Protein AF-A0A9Q0R5J0-F1 (afdb_monomer)

Organism: Anaeramoeba ignava (NCBI:txid1746090)

Solvent-accessible surface area (backbone atoms only — not comparable to full-atom values): 7000 Å² total; per-residue (Å²): 110,74,87,41,93,36,42,66,27,33,38,31,44,53,93,98,45,66,34,40,34,69,48,69,56,95,63,34,35,30,46,49,75,74,89,67,90,72,83,84,80,69,90,64,52,48,102,82,73,40,74,87,54,69,91,81,47,76,95,66,84,51,70,46,49,64,90,75,57,51,88,60,66,49,79,40,71,60,55,96,39,77,65,49,44,53,50,51,53,53,57,60,68,69,51,61,83,88,59,89,79,83,84,89,81,82,132

Radius of gyration: 17.83 Å; Cα contacts (8 Å, |Δi|>4): 120; chains: 1; bounding box: 44×36×43 Å

Nearest PDB structures (foldseek):
  2z0d-assembly1_A  TM=8.326E-01  e=2.579E-06  Homo sapiens
  2d1i-assembly2_B  TM=8.452E-01  e=4.447E-06  Homo sapiens
  2p82-assembly1_A  TM=8.930E-01  e=1.492E-05  Homo sapiens
  2p82-assembly2_D  TM=8.576E-01  e=2.020E-05  Homo sapiens
  2p82-assembly1_B  TM=8.545E-01  e=4.437E-05  Homo sapiens

Foldseek 3Di:
DLPQPFWQAKWDDDDVFIWGWRDDDDQKTWIDGPPDDDDDQDQDQDVVRDGDCPVVDDPDTDIDGPVRGDPGMDTGGHQPDPVSVVVVVVVVVPPDPVPPDDDDDDD

Mean predicted aligned error: 6.69 Å

Structure (mmCIF, N/CA/C/O backbone):
data_AF-A0A9Q0R5J0-F1
#
_entry.id   AF-A0A9Q0R5J0-F1
#
loop_
_atom_site.group_PDB
_atom_site.id
_atom_site.type_symbol
_atom_site.label_atom_id
_atom_site.label_alt_id
_atom_site.label_comp_id
_atom_site.label_asym_id
_atom_site.label_entity_id
_atom_site.label_seq_id
_atom_site.pdbx_PDB_ins_code
_atom_site.Cartn_x
_atom_site.Cartn_y
_atom_site.Cartn_z
_atom_site.occupancy
_atom_site.B_iso_or_equiv
_atom_site.auth_seq_id
_atom_site.auth_comp_id
_atom_site.auth_asym_id
_atom_site.auth_atom_id
_atom_site.pdbx_PDB_model_num
ATOM 1 N N . MET A 1 1 ? -6.062 -1.462 9.549 1.00 79.81 1 MET A N 1
ATOM 2 C CA . MET A 1 1 ? -6.481 -1.655 8.142 1.00 79.81 1 MET A CA 1
ATOM 3 C C . MET A 1 1 ? -5.701 -2.754 7.437 1.00 79.81 1 MET A C 1
ATOM 5 O O . MET A 1 1 ? -6.352 -3.638 6.902 1.00 79.81 1 MET A O 1
ATOM 9 N N . PHE A 1 2 ? -4.363 -2.773 7.507 1.00 87.12 2 PHE A N 1
ATOM 10 C CA . PHE A 1 2 ? -3.548 -3.868 6.948 1.00 87.12 2 PHE A CA 1
ATOM 11 C C . PHE A 1 2 ? -3.946 -5.278 7.423 1.00 87.12 2 PHE A C 1
ATOM 13 O O . PHE A 1 2 ? -3.809 -6.234 6.679 1.00 87.12 2 PHE A O 1
ATOM 20 N N . HIS A 1 3 ? -4.517 -5.415 8.624 1.00 89.88 3 HIS A N 1
ATOM 21 C CA . HIS A 1 3 ? -5.012 -6.700 9.142 1.00 89.88 3 HIS A CA 1
ATOM 22 C C . HIS A 1 3 ? -6.242 -7.271 8.417 1.00 89.88 3 HIS A C 1
ATOM 24 O O . HIS A 1 3 ? -6.698 -8.367 8.743 1.00 89.88 3 HIS A O 1
ATOM 30 N N . PHE A 1 4 ? -6.855 -6.523 7.498 1.00 93.81 4 PHE A N 1
ATOM 31 C CA . PHE A 1 4 ? -8.007 -7.021 6.757 1.00 93.81 4 PHE A CA 1
ATOM 32 C C . PHE A 1 4 ? -7.494 -7.955 5.658 1.00 93.81 4 PHE A C 1
ATOM 34 O O . PHE A 1 4 ? -6.643 -7.523 4.886 1.00 93.81 4 PHE A O 1
ATOM 41 N N . PRO A 1 5 ? -8.040 -9.177 5.506 1.00 95.94 5 PRO A N 1
ATOM 42 C CA . PRO A 1 5 ? -7.629 -10.087 4.431 1.00 95.94 5 PRO A CA 1
ATOM 43 C C . PRO A 1 5 ? -7.789 -9.493 3.027 1.00 95.94 5 PRO A C 1
ATOM 45 O O . PRO A 1 5 ? -7.155 -9.937 2.081 1.00 95.94 5 PRO A O 1
ATOM 48 N N . GLN A 1 6 ? -8.676 -8.508 2.888 1.00 96.75 6 GLN A N 1
ATOM 49 C CA . GLN A 1 6 ? -8.937 -7.806 1.640 1.00 96.75 6 GLN A CA 1
ATOM 50 C C . GLN A 1 6 ? -7.985 -6.632 1.406 1.00 96.75 6 GLN A C 1
ATOM 52 O O . GLN A 1 6 ? -8.032 -6.053 0.328 1.00 96.75 6 GLN A O 1
ATOM 57 N N . SER A 1 7 ? -7.184 -6.220 2.394 1.00 95.81 7 SER A N 1
ATOM 58 C CA . SER A 1 7 ? -6.316 -5.052 2.259 1.00 95.81 7 SER A CA 1
ATOM 59 C C . SER A 1 7 ? -5.267 -5.299 1.183 1.00 95.81 7 SER A C 1
ATOM 61 O O . SER A 1 7 ? -4.558 -6.299 1.210 1.00 95.81 7 SER A O 1
ATOM 63 N N . VAL A 1 8 ? -5.159 -4.350 0.258 1.00 96.62 8 VAL A N 1
ATOM 64 C CA . VAL A 1 8 ? -4.050 -4.266 -0.700 1.00 96.62 8 VAL A CA 1
ATOM 65 C C . VAL A 1 8 ? -3.205 -3.032 -0.400 1.00 96.62 8 VAL A C 1
ATOM 67 O O . VAL A 1 8 ? -2.676 -2.398 -1.297 1.00 96.62 8 VAL A O 1
ATOM 70 N N . GLY A 1 9 ? -3.141 -2.641 0.874 1.00 94.75 9 GLY A N 1
ATOM 71 C CA . GLY A 1 9 ? -2.429 -1.448 1.302 1.00 94.75 9 GLY A CA 1
ATOM 72 C C . GLY A 1 9 ? -3.118 -0.135 0.937 1.00 94.75 9 GLY A C 1
ATOM 73 O O . GLY A 1 9 ? -4.349 -0.056 0.849 1.00 94.75 9 GLY A O 1
ATOM 74 N N . PHE A 1 10 ? -2.324 0.920 0.801 1.00 94.12 10 PHE A N 1
ATOM 75 C CA . PHE A 1 10 ? -2.802 2.254 0.454 1.00 94.12 10 PHE A CA 1
ATOM 76 C C . PHE A 1 10 ? -1.773 3.016 -0.378 1.00 94.12 10 PHE A C 1
ATOM 78 O O . PHE A 1 10 ? -0.575 2.764 -0.293 1.00 94.12 10 PHE A O 1
ATOM 85 N N . ILE A 1 11 ? -2.255 3.955 -1.184 1.00 95.06 11 ILE A N 1
ATOM 86 C CA . ILE A 1 11 ? -1.435 4.918 -1.919 1.00 95.06 11 ILE A CA 1
ATOM 87 C C . ILE A 1 11 ? -1.555 6.291 -1.263 1.00 95.06 11 ILE A C 1
ATOM 89 O O . ILE A 1 11 ? -2.588 6.612 -0.673 1.00 95.06 11 ILE A O 1
ATOM 93 N N . GLY A 1 12 ? -0.517 7.106 -1.376 1.00 92.50 12 GLY A N 1
ATOM 94 C CA . GLY A 1 12 ? -0.534 8.476 -0.876 1.00 92.50 12 GLY A CA 1
ATOM 95 C C . GLY A 1 12 ? 0.828 9.134 -0.996 1.00 92.50 12 GLY A C 1
ATOM 96 O O . GLY A 1 12 ? 1.668 8.667 -1.759 1.00 92.50 12 GLY A O 1
ATOM 97 N N . GLY A 1 13 ? 1.049 10.192 -0.225 1.00 86.06 13 GLY A N 1
ATOM 98 C CA . GLY A 1 13 ? 2.296 10.954 -0.232 1.00 86.06 13 GLY A CA 1
ATOM 99 C C . GLY A 1 13 ? 2.109 12.379 -0.743 1.00 86.06 13 GLY A C 1
ATOM 100 O O . GLY A 1 13 ? 1.023 12.782 -1.157 1.00 86.06 13 GLY A O 1
ATOM 101 N N . TYR A 1 14 ? 3.189 13.154 -0.688 1.00 82.94 14 TYR A N 1
ATOM 102 C CA . TYR A 1 14 ? 3.186 14.565 -1.066 1.00 82.94 14 TYR A CA 1
ATOM 103 C C . TYR A 1 14 ? 3.063 14.752 -2.586 1.00 82.94 14 TYR A C 1
ATOM 105 O O . TYR A 1 14 ? 3.222 13.819 -3.380 1.00 82.94 14 TYR A O 1
ATOM 113 N N . LYS A 1 15 ? 2.804 15.992 -3.018 1.00 81.38 15 LYS A N 1
ATOM 114 C CA . LYS A 1 15 ? 2.778 16.361 -4.441 1.00 81.38 15 LYS A CA 1
ATOM 115 C C . LYS A 1 15 ? 4.067 15.894 -5.134 1.00 81.38 15 LYS A C 1
ATOM 117 O O . LYS A 1 15 ? 5.155 16.262 -4.707 1.00 81.38 15 LYS A O 1
ATOM 122 N N . ASN A 1 16 ? 3.926 15.131 -6.222 1.00 80.88 16 ASN A N 1
ATOM 123 C CA . ASN A 1 16 ? 5.030 14.512 -6.976 1.00 80.88 16 ASN A CA 1
ATOM 124 C C . ASN A 1 16 ? 5.890 13.526 -6.156 1.00 80.88 16 ASN A C 1
ATOM 126 O O . ASN A 1 16 ? 7.063 13.330 -6.460 1.00 80.88 16 ASN A O 1
ATOM 130 N N . SER A 1 17 ? 5.332 12.939 -5.098 1.00 85.44 17 SER A N 1
ATOM 131 C CA . SER A 1 17 ? 6.000 11.956 -4.236 1.00 85.44 17 SER A CA 1
ATOM 132 C C . SER A 1 17 ? 5.025 10.842 -3.848 1.00 85.44 17 SER A C 1
ATOM 134 O O . SER A 1 17 ? 4.853 10.523 -2.674 1.00 85.44 17 SER A O 1
ATOM 136 N N . GLY A 1 18 ? 4.335 10.288 -4.851 1.00 91.00 18 GLY A N 1
ATOM 137 C CA . GLY A 1 18 ? 3.345 9.229 -4.666 1.00 91.00 18 GLY A CA 1
ATOM 138 C C . GLY A 1 18 ? 3.995 7.886 -4.330 1.00 91.00 18 GLY A C 1
ATOM 139 O O . GLY A 1 18 ? 4.796 7.371 -5.104 1.00 91.00 18 GLY A O 1
ATOM 140 N N . LEU A 1 19 ? 3.625 7.302 -3.197 1.00 94.00 19 LEU A N 1
ATOM 141 C CA . LEU A 1 19 ? 4.148 6.039 -2.681 1.00 94.00 19 LEU A CA 1
ATOM 142 C C . LEU A 1 19 ? 3.026 5.008 -2.546 1.00 94.00 19 LEU A C 1
ATOM 144 O O . LEU A 1 19 ? 1.864 5.353 -2.311 1.00 94.00 19 LEU A O 1
ATOM 148 N N . TYR A 1 20 ? 3.384 3.729 -2.656 1.00 95.25 20 TYR A N 1
ATOM 149 C CA . TYR A 1 20 ? 2.482 2.612 -2.376 1.00 95.25 20 TYR A CA 1
ATOM 150 C C . TYR A 1 20 ? 2.914 1.880 -1.109 1.00 95.25 20 TYR A C 1
ATOM 152 O O . TYR A 1 20 ? 3.976 1.268 -1.077 1.00 95.25 20 TYR A O 1
ATOM 160 N N . PHE A 1 21 ? 2.081 1.904 -0.076 1.00 95.06 21 PHE A N 1
ATOM 161 C CA . PHE A 1 21 ? 2.347 1.287 1.218 1.00 95.06 21 PHE A CA 1
ATOM 162 C C . PHE A 1 21 ? 1.656 -0.065 1.318 1.00 95.06 21 PHE A C 1
ATOM 164 O O . PHE A 1 21 ? 0.432 -0.146 1.213 1.00 95.06 21 PHE A O 1
ATOM 171 N N . PHE A 1 22 ? 2.423 -1.125 1.567 1.00 94.50 22 PHE A N 1
ATOM 172 C CA . PHE A 1 22 ? 1.912 -2.503 1.541 1.00 94.50 22 PHE A CA 1
ATOM 173 C C . PHE A 1 22 ? 1.922 -3.200 2.905 1.00 94.50 22 PHE A C 1
ATOM 175 O O . PHE A 1 22 ? 1.342 -4.275 3.043 1.00 94.50 22 PHE A O 1
ATOM 182 N N . GLY A 1 23 ? 2.543 -2.607 3.924 1.00 94.12 23 GLY A N 1
ATOM 183 C CA . GLY A 1 23 ? 2.577 -3.191 5.259 1.00 94.12 23 GLY A CA 1
ATOM 184 C C . GLY A 1 23 ? 3.252 -2.295 6.282 1.00 94.12 23 GLY A C 1
ATOM 185 O O . GLY A 1 23 ? 3.719 -1.200 5.966 1.00 94.12 23 GLY A O 1
ATOM 186 N N . TYR A 1 24 ? 3.302 -2.774 7.522 1.00 94.69 24 TYR A N 1
ATOM 187 C CA . TYR A 1 24 ? 3.944 -2.063 8.619 1.00 94.69 24 TYR A CA 1
ATOM 188 C C . TYR A 1 24 ? 4.503 -3.030 9.664 1.00 94.69 24 TYR A C 1
ATOM 190 O O . TYR A 1 24 ? 4.033 -4.161 9.788 1.00 94.69 24 TYR A O 1
ATOM 198 N N . GLN A 1 25 ? 5.485 -2.561 10.425 1.00 94.44 25 GLN A N 1
ATOM 199 C CA . GLN A 1 25 ? 6.005 -3.216 11.617 1.00 94.44 25 GLN A CA 1
ATOM 200 C C . GLN A 1 25 ? 6.303 -2.143 12.659 1.00 94.44 25 GLN A C 1
ATOM 202 O O . GLN A 1 25 ? 7.064 -1.212 12.387 1.00 94.44 25 GLN A O 1
ATOM 207 N N . GLU A 1 26 ? 5.710 -2.283 13.847 1.00 93.56 26 GLU A N 1
ATOM 208 C CA . GLU A 1 26 ? 5.776 -1.271 14.910 1.00 93.56 26 GLU A CA 1
ATOM 209 C C . GLU A 1 26 ? 5.341 0.106 14.376 1.00 93.56 26 GLU A C 1
ATOM 211 O O . GLU A 1 26 ? 4.210 0.252 13.915 1.00 93.56 26 GLU A O 1
ATOM 216 N N . GLU A 1 27 ? 6.234 1.097 14.391 1.00 92.75 27 GLU A N 1
ATOM 217 C CA . GLU A 1 27 ? 5.986 2.444 13.872 1.00 92.75 27 GLU A CA 1
ATOM 218 C C . GLU A 1 27 ? 6.400 2.631 12.404 1.00 92.75 27 GLU A C 1
ATOM 220 O O . GLU A 1 27 ? 6.245 3.724 11.857 1.00 92.75 27 GLU A O 1
ATOM 225 N N . ASN A 1 28 ? 6.953 1.597 11.767 1.00 93.88 28 ASN A N 1
ATOM 226 C CA . ASN A 1 28 ? 7.518 1.682 10.426 1.00 93.88 28 ASN A CA 1
ATOM 227 C C . ASN A 1 28 ? 6.526 1.181 9.376 1.00 93.88 28 ASN A C 1
ATOM 229 O O . ASN A 1 28 ? 6.064 0.045 9.438 1.00 93.88 28 ASN A O 1
ATOM 233 N N . LEU A 1 29 ? 6.259 2.009 8.374 1.00 94.12 29 LEU A N 1
ATO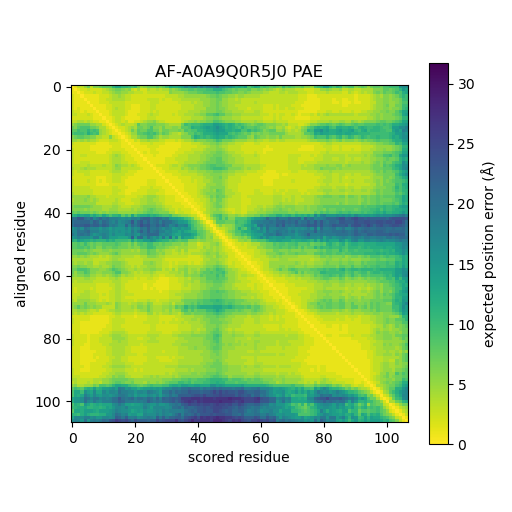M 234 C CA . LEU A 1 29 ? 5.532 1.684 7.155 1.00 94.12 29 LEU A CA 1
ATOM 235 C C . LEU A 1 29 ? 6.503 1.266 6.058 1.00 94.12 29 LEU A C 1
ATOM 237 O O . LEU A 1 29 ? 7.464 1.984 5.790 1.00 94.12 29 LEU A O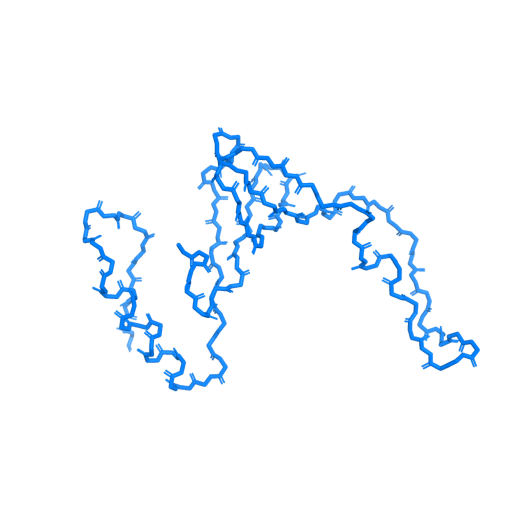 1
ATOM 241 N N . PHE A 1 30 ? 6.214 0.158 5.384 1.00 95.00 30 PHE A N 1
ATOM 242 C CA . PHE A 1 30 ? 6.963 -0.301 4.216 1.00 95.00 30 PHE A CA 1
ATOM 243 C C . PHE A 1 30 ? 6.264 0.123 2.930 1.00 95.00 30 PHE A C 1
ATOM 245 O O . PHE A 1 30 ? 5.032 0.051 2.836 1.00 95.00 30 PHE A O 1
ATOM 252 N N . PHE A 1 31 ? 7.047 0.542 1.938 1.00 94.62 31 PHE A N 1
ATOM 253 C CA . PHE A 1 31 ? 6.506 1.102 0.705 1.00 94.62 31 PHE A CA 1
ATOM 254 C C . PHE A 1 31 ? 7.280 0.714 -0.555 1.00 94.62 31 PHE A C 1
ATOM 256 O O . PHE A 1 31 ? 8.405 0.226 -0.494 1.00 94.62 31 PHE A O 1
ATOM 263 N N . LEU A 1 32 ? 6.643 0.924 -1.705 1.00 94.88 32 LEU A N 1
ATOM 264 C CA . LEU A 1 32 ? 7.251 0.922 -3.028 1.00 94.88 32 LEU A CA 1
ATOM 265 C C . LEU A 1 32 ? 7.287 2.355 -3.557 1.00 94.88 32 LEU A C 1
ATOM 267 O O . LEU A 1 32 ? 6.300 3.089 -3.452 1.00 94.88 32 LEU A O 1
ATOM 271 N N . ASP A 1 33 ? 8.429 2.717 -4.130 1.00 92.81 33 ASP A N 1
ATOM 272 C CA . ASP A 1 33 ? 8.720 4.048 -4.645 1.00 92.81 33 ASP A CA 1
ATOM 273 C C . ASP A 1 33 ? 8.897 3.994 -6.177 1.00 92.81 33 ASP A C 1
ATOM 275 O O . ASP A 1 33 ? 9.826 3.338 -6.656 1.00 92.81 33 ASP A O 1
ATOM 279 N N . PRO A 1 34 ? 8.019 4.643 -6.964 1.00 92.69 34 PRO A N 1
ATOM 280 C CA . PRO A 1 34 ? 8.122 4.663 -8.419 1.00 92.69 34 PRO A CA 1
ATOM 281 C C . PRO A 1 34 ? 9.066 5.749 -8.970 1.00 92.69 34 PRO A C 1
ATOM 283 O O . PRO A 1 34 ? 9.209 5.843 -10.187 1.00 92.69 34 PRO A O 1
ATOM 286 N N . HIS A 1 35 ? 9.700 6.585 -8.140 1.00 91.81 35 HIS A N 1
ATOM 287 C CA . HIS A 1 35 ? 10.458 7.764 -8.598 1.00 91.81 35 HIS A CA 1
ATOM 288 C C . HIS A 1 35 ? 11.861 7.444 -9.134 1.00 91.81 35 HIS A C 1
ATOM 290 O O . HIS A 1 35 ? 12.628 8.353 -9.458 1.00 91.81 35 HIS A O 1
ATOM 296 N N . GLN A 1 36 ? 12.205 6.165 -9.279 1.00 89.38 36 GLN A N 1
ATOM 297 C CA . GLN A 1 36 ? 13.411 5.747 -9.978 1.00 89.38 36 GLN A CA 1
ATOM 298 C C . GLN A 1 36 ? 13.108 5.499 -11.459 1.00 89.38 36 GLN A C 1
ATOM 300 O O . GLN A 1 36 ? 12.390 4.566 -11.822 1.00 89.38 36 GLN A O 1
ATOM 305 N N . VAL A 1 37 ? 13.713 6.306 -12.331 1.00 92.94 37 VAL A N 1
ATOM 306 C CA . VAL A 1 37 ? 13.664 6.084 -13.780 1.00 92.94 37 VAL A CA 1
ATOM 307 C C . VAL A 1 37 ? 14.496 4.847 -14.125 1.00 92.94 37 VAL A C 1
ATOM 309 O O . VAL A 1 37 ? 15.658 4.741 -13.736 1.00 92.94 37 VAL A O 1
ATOM 312 N N . GLN A 1 38 ? 13.900 3.913 -14.864 1.00 91.25 38 GLN A N 1
ATOM 313 C CA . GLN A 1 38 ? 14.540 2.670 -15.294 1.00 91.25 38 GLN A CA 1
ATOM 314 C C . GLN A 1 38 ? 14.465 2.523 -16.814 1.00 91.25 38 GLN A C 1
ATOM 316 O O . GLN A 1 38 ? 13.517 2.987 -17.451 1.00 91.25 38 GLN A O 1
ATOM 321 N N . THR A 1 39 ? 15.448 1.842 -17.401 1.00 91.38 39 THR A N 1
ATOM 322 C CA . THR A 1 39 ? 15.424 1.505 -18.828 1.00 91.38 39 THR A CA 1
ATOM 323 C C . THR A 1 39 ? 14.257 0.570 -19.126 1.00 91.38 39 THR A C 1
ATOM 325 O O . THR A 1 39 ? 14.009 -0.390 -18.394 1.00 91.38 39 THR A O 1
ATOM 328 N N . LYS A 1 40 ? 13.550 0.828 -20.231 1.00 89.06 40 LYS A N 1
ATOM 329 C CA . LYS A 1 40 ? 12.471 -0.042 -20.701 1.00 89.06 40 LYS A CA 1
ATOM 330 C C . LYS A 1 40 ? 12.996 -1.463 -20.899 1.00 89.06 40 LYS A C 1
ATOM 332 O O . LYS A 1 40 ? 13.928 -1.692 -21.668 1.00 89.06 40 LYS A O 1
ATOM 337 N N . VAL A 1 41 ? 12.335 -2.419 -20.258 1.00 87.75 41 VAL A N 1
ATOM 338 C CA . VAL A 1 41 ? 12.556 -3.836 -20.525 1.00 87.75 41 VAL A CA 1
ATOM 339 C C . VAL A 1 41 ? 11.916 -4.192 -21.865 1.00 87.75 41 VAL A C 1
ATOM 341 O O . VAL A 1 41 ? 10.708 -4.030 -22.054 1.00 87.75 41 VAL A O 1
ATOM 344 N N . ASN A 1 42 ? 12.724 -4.669 -22.811 1.00 81.19 42 ASN A N 1
ATOM 345 C CA . ASN A 1 42 ? 12.216 -5.236 -24.055 1.00 81.19 42 ASN A CA 1
ATOM 346 C C . ASN A 1 42 ? 11.641 -6.625 -23.762 1.00 81.19 42 ASN A C 1
ATOM 348 O O . ASN A 1 42 ? 12.323 -7.460 -23.180 1.00 81.19 42 ASN A O 1
ATOM 352 N N . GLY A 1 43 ? 10.396 -6.874 -24.173 1.00 67.38 43 GLY A N 1
ATOM 353 C CA . GLY A 1 43 ? 9.658 -8.115 -23.898 1.00 67.38 43 GLY A CA 1
ATOM 354 C C . GLY A 1 43 ? 10.168 -9.359 -24.630 1.00 67.38 43 GLY A C 1
ATOM 355 O O . GLY A 1 43 ? 9.420 -10.322 -24.764 1.00 67.38 43 GLY A O 1
ATOM 356 N N . MET A 1 44 ? 11.407 -9.341 -25.131 1.00 70.94 44 MET A N 1
ATOM 357 C CA . MET A 1 44 ? 12.046 -10.557 -25.613 1.00 70.94 44 MET A CA 1
ATOM 358 C C . MET A 1 44 ? 12.325 -11.432 -24.402 1.00 70.94 44 MET A C 1
ATOM 360 O O . MET A 1 44 ? 12.916 -10.983 -23.417 1.00 70.94 44 MET A O 1
ATOM 364 N N . LEU A 1 45 ? 11.855 -12.669 -24.470 1.00 70.25 45 LEU A N 1
ATOM 365 C CA . LEU A 1 45 ? 12.151 -13.638 -23.439 1.00 70.25 45 LEU A CA 1
ATOM 366 C C . LEU A 1 45 ? 13.666 -13.879 -23.420 1.00 70.25 45 LEU A C 1
ATOM 368 O O . LEU A 1 45 ? 14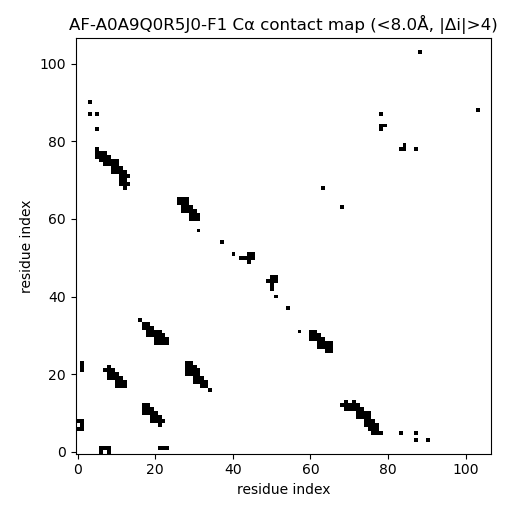.318 -13.849 -24.466 1.00 70.25 45 LEU A O 1
ATOM 372 N N . ASN A 1 46 ? 14.233 -14.087 -22.234 1.00 70.00 46 ASN A N 1
ATOM 373 C CA . ASN A 1 46 ? 15.613 -14.553 -22.136 1.00 70.00 46 ASN A CA 1
ATOM 374 C C . ASN A 1 46 ? 15.756 -15.948 -22.789 1.00 70.00 46 ASN A C 1
ATOM 376 O O . ASN A 1 46 ? 14.780 -16.537 -23.261 1.00 70.00 46 ASN A O 1
ATOM 380 N N . SER A 1 47 ? 16.972 -16.501 -22.789 1.00 70.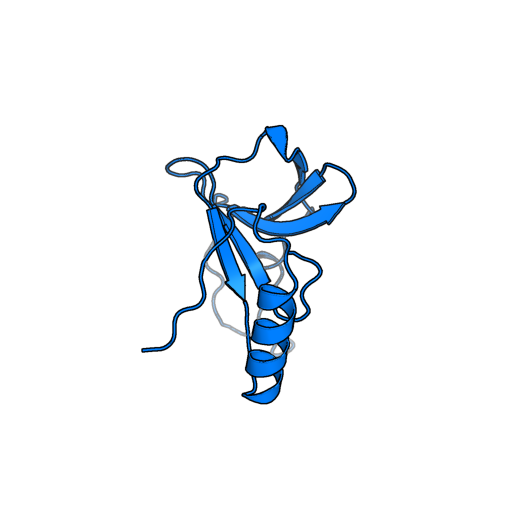19 47 SER A N 1
ATOM 381 C CA . SER A 1 47 ? 17.249 -17.864 -23.275 1.00 70.19 47 SER A CA 1
ATOM 382 C C . SER A 1 47 ? 16.327 -18.939 -22.681 1.00 70.19 47 SER A C 1
ATOM 384 O O . SER A 1 47 ? 16.143 -19.986 -23.293 1.00 70.19 47 SER A O 1
ATOM 386 N N . ASP A 1 48 ? 15.710 -18.653 -21.532 1.00 78.38 48 ASP A N 1
ATOM 387 C CA . ASP A 1 48 ? 14.867 -19.564 -20.761 1.00 78.38 48 ASP A CA 1
ATOM 388 C C . ASP A 1 48 ? 13.363 -19.283 -20.941 1.00 78.38 48 ASP A C 1
ATOM 390 O O . ASP A 1 48 ? 12.547 -19.728 -20.134 1.00 78.38 48 ASP A O 1
ATOM 394 N N . PHE A 1 49 ? 12.973 -18.523 -21.972 1.00 77.50 49 PHE A N 1
ATOM 395 C CA . PHE A 1 49 ? 11.582 -18.141 -22.245 1.00 77.50 49 PHE A CA 1
ATOM 396 C C . PHE A 1 49 ? 10.901 -17.366 -21.092 1.00 77.50 49 PHE A C 1
ATOM 398 O O . PHE A 1 49 ? 9.676 -17.377 -20.958 1.00 77.50 49 PHE A O 1
ATOM 405 N N . GLN A 1 50 ? 11.676 -16.654 -20.268 1.00 80.12 50 GLN A N 1
ATOM 406 C CA . GLN A 1 50 ? 11.180 -15.853 -19.146 1.00 80.12 50 GLN A CA 1
ATOM 407 C C . GLN A 1 50 ? 11.312 -14.348 -19.390 1.00 80.12 50 GLN A C 1
ATOM 409 O O . GLN A 1 50 ? 12.281 -13.854 -19.970 1.00 80.12 50 GLN A O 1
ATOM 414 N N . PHE A 1 51 ? 10.329 -13.602 -18.885 1.00 83.56 51 PHE A N 1
ATOM 415 C CA . PHE A 1 51 ? 10.383 -12.146 -18.825 1.00 83.56 51 PHE A CA 1
ATOM 416 C C . PHE A 1 51 ? 11.362 -11.706 -17.720 1.00 83.56 51 PHE A C 1
ATOM 418 O O . PHE A 1 51 ? 11.232 -12.168 -16.581 1.00 83.56 51 PHE A O 1
ATOM 425 N N . PRO A 1 52 ? 12.332 -10.814 -17.991 1.00 84.81 52 PRO A N 1
ATOM 426 C CA . PRO A 1 52 ? 13.284 -10.388 -16.971 1.00 84.81 52 PRO A CA 1
ATOM 427 C C . PRO A 1 52 ? 12.585 -9.501 -15.926 1.00 84.81 52 PRO A C 1
ATOM 429 O O . PRO A 1 52 ? 12.133 -8.396 -16.212 1.00 84.81 52 PRO A O 1
ATOM 432 N N . THR A 1 53 ? 12.495 -9.994 -14.686 1.00 87.44 53 THR A N 1
ATOM 433 C CA . THR A 1 53 ? 11.720 -9.352 -13.601 1.00 87.44 53 THR A CA 1
ATOM 434 C C . THR A 1 53 ? 12.551 -8.495 -12.646 1.00 87.44 53 THR A C 1
ATOM 436 O O . THR A 1 53 ? 11.989 -7.891 -11.735 1.00 87.44 53 THR A O 1
ATOM 439 N N . ASN A 1 54 ? 13.872 -8.429 -12.820 1.00 86.94 54 ASN A N 1
ATOM 440 C CA . ASN A 1 54 ? 14.776 -7.822 -11.835 1.00 86.94 54 ASN A CA 1
ATOM 441 C C . ASN A 1 54 ? 14.496 -6.328 -11.601 1.00 86.94 54 ASN A C 1
ATOM 443 O O . ASN A 1 54 ? 14.542 -5.882 -10.463 1.00 86.94 54 ASN A O 1
ATOM 447 N N . SER A 1 55 ? 14.125 -5.577 -12.643 1.00 88.94 55 SER A N 1
ATOM 448 C CA . SER A 1 55 ? 13.729 -4.158 -12.555 1.00 88.94 55 SER A CA 1
ATOM 449 C C . SER A 1 55 ? 12.363 -3.924 -11.890 1.00 88.94 55 SER A C 1
A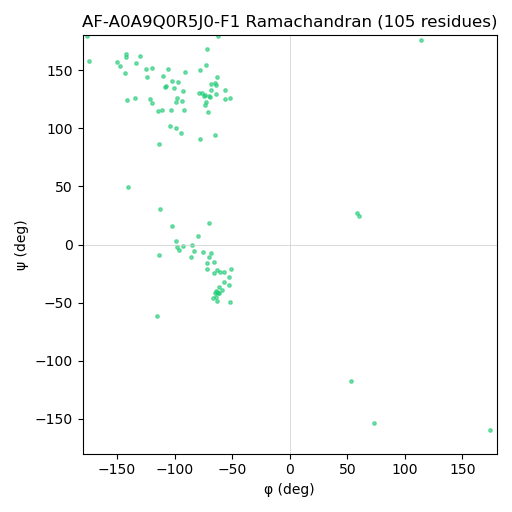TOM 451 O O . SER A 1 55 ? 12.039 -2.808 -11.487 1.00 88.94 55 SER A O 1
ATOM 453 N N . TYR A 1 56 ? 11.549 -4.974 -11.760 1.00 89.81 56 T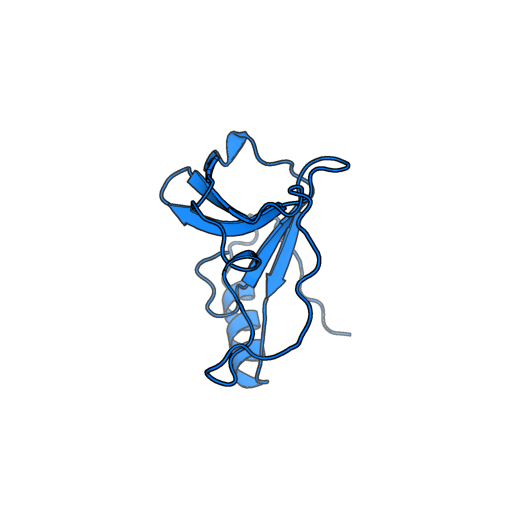YR A N 1
ATOM 454 C CA . TYR A 1 56 ? 10.207 -4.935 -11.168 1.00 89.81 56 TYR A CA 1
ATOM 455 C C . TYR A 1 56 ? 10.193 -5.393 -9.705 1.00 89.81 56 TYR A C 1
ATOM 457 O O . TYR A 1 56 ? 9.128 -5.495 -9.095 1.00 89.81 56 T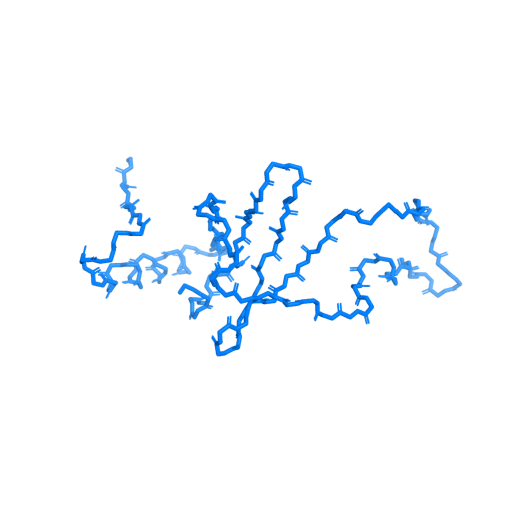YR A O 1
ATOM 465 N N . LYS A 1 57 ? 11.366 -5.692 -9.139 1.00 88.81 57 LYS A N 1
ATOM 466 C CA . LYS A 1 57 ? 11.548 -6.065 -7.738 1.00 88.81 57 LYS A CA 1
ATOM 467 C C . LYS A 1 57 ? 12.479 -5.037 -7.101 1.00 88.81 57 LYS A C 1
ATOM 469 O O . LYS A 1 57 ? 13.594 -4.866 -7.590 1.00 88.81 57 LYS A O 1
ATOM 474 N N . PRO A 1 58 ? 12.056 -4.340 -6.039 1.00 86.62 58 PRO A N 1
ATOM 475 C CA . PRO A 1 58 ? 12.927 -3.372 -5.396 1.00 86.62 58 PRO A CA 1
ATOM 476 C C . PRO A 1 58 ? 14.146 -4.092 -4.780 1.00 86.62 58 PRO A C 1
ATOM 478 O O . PRO A 1 58 ? 13.982 -5.164 -4.191 1.00 86.62 58 PRO A O 1
ATOM 481 N N . PRO A 1 59 ? 15.365 -3.533 -4.895 1.00 84.06 59 PRO A N 1
ATOM 482 C CA . PRO A 1 59 ? 16.583 -4.163 -4.375 1.00 84.06 59 PRO A CA 1
ATOM 483 C C . PRO A 1 59 ? 16.667 -4.142 -2.840 1.00 84.06 59 PRO A C 1
ATOM 485 O O . PRO A 1 59 ? 17.389 -4.937 -2.245 1.00 84.06 59 PRO A O 1
ATOM 488 N N . PHE A 1 60 ? 15.927 -3.242 -2.194 1.00 88.38 60 PHE A N 1
ATOM 489 C CA . PHE A 1 60 ? 15.768 -3.151 -0.745 1.00 88.38 60 PHE A CA 1
ATOM 490 C C . PHE A 1 60 ? 14.327 -2.754 -0.411 1.00 88.38 60 PHE A C 1
ATOM 492 O O . PHE A 1 60 ? 13.605 -2.241 -1.262 1.00 88.38 60 PHE A O 1
ATOM 499 N N . LEU A 1 61 ? 13.901 -2.986 0.832 1.00 89.00 61 LEU A N 1
ATOM 500 C CA . LEU A 1 61 ? 12.565 -2.625 1.308 1.00 89.00 61 LEU A CA 1
ATOM 501 C C . LEU A 1 61 ? 12.637 -1.297 2.074 1.00 89.00 61 LEU A C 1
ATOM 503 O O . LEU A 1 61 ? 13.062 -1.299 3.234 1.00 89.00 61 LEU A O 1
ATOM 507 N N . PRO A 1 62 ? 12.277 -0.156 1.458 1.00 93.19 62 PRO A N 1
ATOM 508 C CA . PRO A 1 62 ? 12.337 1.124 2.142 1.00 93.19 62 PRO A CA 1
ATOM 509 C C . PRO A 1 62 ? 11.223 1.235 3.190 1.00 93.19 62 PRO A C 1
ATOM 511 O O . PRO A 1 62 ? 10.171 0.591 3.095 1.00 93.19 62 PRO A O 1
ATOM 514 N N . ARG A 1 63 ? 11.472 2.065 4.208 1.00 94.94 63 ARG A N 1
ATOM 515 C CA . ARG A 1 63 ? 10.542 2.304 5.314 1.00 94.94 63 ARG A CA 1
ATOM 516 C C . ARG A 1 63 ? 10.550 3.755 5.786 1.00 94.94 63 ARG A C 1
ATOM 518 O O . ARG A 1 63 ? 11.596 4.397 5.758 1.00 94.94 63 ARG A O 1
ATOM 525 N N . ILE A 1 64 ? 9.399 4.234 6.250 1.00 93.75 64 ILE A N 1
ATOM 526 C CA . ILE A 1 64 ? 9.233 5.526 6.940 1.00 93.75 64 ILE A CA 1
ATOM 527 C C . ILE A 1 64 ? 8.457 5.333 8.240 1.00 93.75 64 ILE A C 1
ATOM 529 O O . ILE A 1 64 ? 7.762 4.332 8.398 1.00 93.75 64 ILE A O 1
ATOM 533 N N . LYS A 1 65 ? 8.515 6.299 9.157 1.00 94.12 65 LYS A N 1
ATOM 534 C CA . LYS A 1 65 ? 7.630 6.303 10.329 1.00 94.12 65 LYS A CA 1
ATOM 535 C C . LYS A 1 65 ? 6.227 6.779 9.956 1.00 94.12 65 LYS A C 1
ATOM 537 O O . LYS A 1 65 ? 6.083 7.648 9.099 1.00 94.12 65 LYS A O 1
ATOM 542 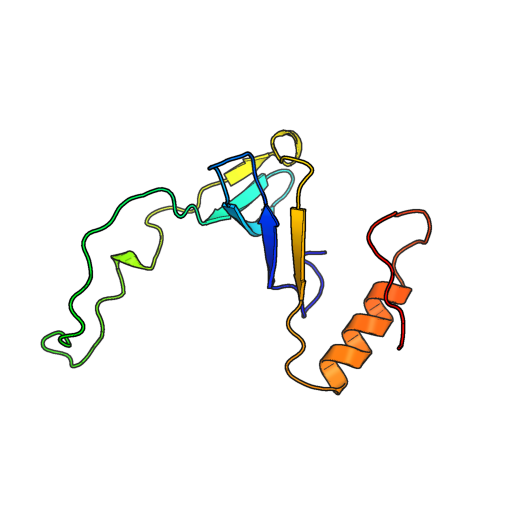N N . PHE A 1 66 ? 5.199 6.302 10.663 1.00 89.12 66 PHE A N 1
ATOM 543 C CA . PHE A 1 66 ? 3.830 6.828 10.517 1.00 89.12 66 PHE A CA 1
ATOM 544 C C . PHE A 1 66 ? 3.750 8.354 10.670 1.00 89.12 66 PHE A C 1
ATOM 546 O O . PHE A 1 66 ? 2.967 8.992 9.976 1.00 89.12 66 PHE A O 1
ATOM 553 N N . SER A 1 67 ? 4.579 8.950 11.534 1.00 90.12 67 SER A N 1
ATOM 554 C CA . SER A 1 67 ? 4.624 10.402 11.759 1.00 90.12 67 SER A CA 1
ATOM 555 C C . SER A 1 67 ? 5.104 11.217 10.555 1.00 90.12 67 SER A C 1
ATOM 557 O O . SER A 1 67 ? 4.938 12.431 10.540 1.00 90.12 67 SER A O 1
ATOM 559 N N . GLN A 1 68 ? 5.709 10.569 9.559 1.00 90.00 68 GLN A N 1
ATOM 560 C CA . GLN A 1 68 ? 6.199 11.209 8.337 1.00 90.00 68 GLN A CA 1
ATOM 561 C C . GLN A 1 68 ? 5.193 11.104 7.182 1.00 90.00 68 GLN A C 1
ATOM 563 O O . GLN A 1 68 ? 5.436 11.648 6.104 1.00 90.00 68 GLN A O 1
ATOM 568 N N . LEU A 1 69 ? 4.089 10.381 7.390 1.00 87.50 69 LEU A N 1
ATOM 569 C CA . LEU A 1 69 ? 3.086 10.122 6.370 1.00 87.50 69 LEU A CA 1
ATOM 570 C C . LEU A 1 69 ? 2.210 11.360 6.139 1.00 87.50 69 LEU A C 1
ATOM 572 O O . LEU A 1 69 ? 1.665 11.927 7.085 1.00 87.50 69 LEU A O 1
ATOM 576 N N . ASP A 1 70 ? 2.043 11.745 4.874 1.00 87.19 70 ASP A N 1
ATOM 577 C CA . ASP A 1 70 ? 1.079 12.777 4.485 1.00 87.19 70 ASP A CA 1
ATOM 578 C C . ASP A 1 70 ? -0.366 12.268 4.694 1.00 87.19 70 ASP A C 1
ATOM 580 O O . ASP A 1 70 ? -0.656 11.109 4.379 1.00 87.19 70 ASP A O 1
ATOM 584 N N . PRO A 1 71 ? -1.294 13.092 5.218 1.00 84.44 71 PRO A N 1
ATOM 585 C CA . PRO A 1 71 ? -2.667 12.667 5.494 1.00 84.44 71 PRO A CA 1
ATOM 586 C C . PRO A 1 71 ? -3.520 12.413 4.237 1.00 84.44 71 PRO A C 1
ATOM 588 O O . PRO A 1 71 ? -4.611 11.851 4.353 1.00 84.44 71 PRO A O 1
ATOM 591 N N . CYS A 1 72 ? -3.064 12.796 3.040 1.00 85.69 72 CYS A N 1
ATOM 592 C CA . CYS A 1 72 ? -3.745 12.506 1.783 1.00 85.69 72 CYS A CA 1
ATOM 593 C C . CYS A 1 72 ? -3.487 11.055 1.351 1.00 85.69 72 CYS A C 1
ATOM 595 O O . CYS A 1 72 ? -2.519 10.738 0.654 1.00 85.69 72 CYS A O 1
ATOM 597 N N . LEU A 1 73 ? -4.376 10.156 1.778 1.00 88.75 73 LEU A N 1
ATOM 598 C CA . LEU A 1 73 ? -4.260 8.719 1.539 1.00 88.75 73 LEU A CA 1
ATOM 599 C C . LEU A 1 73 ? -5.501 8.166 0.842 1.00 88.75 73 LEU A C 1
ATOM 601 O O . LEU A 1 73 ? -6.633 8.546 1.137 1.00 88.75 73 LEU A O 1
ATOM 605 N N . SER A 1 74 ? -5.289 7.194 -0.040 1.00 91.12 74 SER A N 1
ATOM 606 C CA . SER A 1 74 ? -6.343 6.364 -0.621 1.00 91.12 74 SER A CA 1
ATOM 607 C C . SER A 1 74 ? -6.081 4.899 -0.313 1.00 91.12 74 SER A C 1
ATOM 609 O O . SER A 1 74 ? -5.021 4.354 -0.607 1.00 91.12 74 SER A O 1
ATOM 611 N N . VAL A 1 75 ? -7.072 4.249 0.285 1.00 91.69 75 VAL A N 1
ATOM 612 C CA . VAL A 1 75 ? -6.961 2.892 0.822 1.00 91.69 75 VAL A CA 1
ATOM 613 C C . VAL A 1 75 ? -7.579 1.873 -0.128 1.00 91.69 75 VAL A C 1
ATOM 615 O O . VAL A 1 75 ? -8.673 2.083 -0.650 1.00 91.69 75 VAL A O 1
ATOM 618 N N . GLY A 1 76 ? -6.883 0.761 -0.357 1.00 94.12 76 GLY A N 1
ATOM 619 C CA . GLY A 1 76 ? -7.301 -0.269 -1.301 1.00 94.12 76 GLY A CA 1
ATOM 620 C C . GLY A 1 76 ? -7.800 -1.537 -0.614 1.00 94.12 76 GLY A C 1
ATOM 621 O O . GLY A 1 76 ? -7.161 -2.066 0.301 1.00 94.12 76 GLY A O 1
ATOM 622 N N . PHE A 1 77 ? -8.914 -2.078 -1.117 1.00 95.56 77 PHE A N 1
ATOM 623 C CA . PHE A 1 77 ? -9.407 -3.399 -0.731 1.00 95.56 77 PHE A CA 1
ATOM 624 C C . PHE A 1 77 ? -9.816 -4.223 -1.955 1.00 95.56 77 PHE A C 1
ATOM 626 O O . PHE A 1 77 ? -10.658 -3.792 -2.741 1.00 95.56 77 PHE A O 1
ATOM 633 N N . LEU A 1 78 ? -9.275 -5.435 -2.092 1.00 96.69 78 LEU A N 1
ATOM 634 C CA . LEU A 1 78 ? -9.609 -6.367 -3.166 1.00 96.69 78 LEU A CA 1
ATOM 635 C C . LEU A 1 78 ? -10.543 -7.473 -2.663 1.00 96.69 78 LEU A C 1
ATOM 637 O O . LEU A 1 78 ? -10.180 -8.319 -1.847 1.00 96.69 78 LEU A O 1
ATOM 641 N N . CYS A 1 79 ? -11.763 -7.499 -3.199 1.00 97.44 79 CYS A N 1
ATOM 642 C CA . CYS A 1 79 ? -12.767 -8.518 -2.901 1.00 97.44 79 CYS A CA 1
ATOM 643 C C . CYS A 1 79 ? -13.044 -9.377 -4.141 1.00 97.44 79 CYS A C 1
ATOM 645 O O . CYS A 1 79 ? -13.989 -9.114 -4.877 1.00 97.44 79 CYS A O 1
ATOM 647 N N . GLN A 1 80 ? -12.257 -10.434 -4.352 1.00 96.75 80 GLN A N 1
ATOM 648 C CA . GLN A 1 80 ? -12.372 -11.305 -5.538 1.00 96.75 80 GLN A CA 1
ATOM 649 C C . GLN A 1 80 ? -13.709 -12.054 -5.647 1.00 96.75 80 GLN A C 1
ATOM 651 O O . GLN A 1 80 ? -14.096 -12.503 -6.720 1.00 96.75 80 GLN A O 1
ATOM 656 N N . THR A 1 81 ? -14.424 -12.220 -4.533 1.00 98.19 81 THR A N 1
ATOM 657 C CA . THR A 1 81 ? -15.708 -12.923 -4.504 1.00 98.19 81 THR A CA 1
ATOM 658 C C . THR A 1 81 ? -16.748 -12.138 -3.723 1.00 98.19 81 THR A C 1
ATOM 660 O O . THR A 1 81 ? -16.440 -11.397 -2.783 1.00 98.19 81 THR A O 1
ATOM 663 N N . ARG A 1 82 ? -18.026 -12.394 -4.024 1.00 97.25 82 ARG A N 1
ATOM 664 C CA . ARG A 1 82 ? -19.154 -11.855 -3.249 1.00 97.25 82 ARG A CA 1
ATOM 665 C C . ARG A 1 82 ? -19.080 -12.238 -1.765 1.00 97.25 82 ARG A C 1
ATOM 667 O O . ARG A 1 82 ? -19.507 -11.467 -0.904 1.00 97.25 82 ARG A O 1
ATOM 674 N N . ARG A 1 83 ? -18.526 -13.417 -1.449 1.00 97.94 83 ARG A N 1
ATOM 675 C CA . ARG A 1 83 ? -18.281 -13.858 -0.067 1.00 97.94 83 ARG A CA 1
ATOM 676 C C . ARG A 1 83 ? -17.220 -12.990 0.611 1.00 97.94 83 ARG A C 1
ATOM 678 O O . ARG A 1 83 ? -17.475 -12.549 1.729 1.00 97.94 83 ARG A O 1
ATOM 685 N N . SER A 1 84 ? -16.103 -12.707 -0.067 1.00 97.38 84 SER A N 1
ATOM 686 C CA . SER A 1 84 ? -15.046 -11.818 0.440 1.00 97.38 84 SER A CA 1
ATOM 687 C C . SER A 1 84 ? -15.571 -10.400 0.681 1.00 97.38 84 SER A C 1
ATOM 689 O O . SER A 1 84 ? -15.352 -9.841 1.751 1.00 97.38 84 SER A O 1
ATOM 691 N N . PHE A 1 85 ? -16.390 -9.870 -0.232 1.00 96.50 85 PHE A N 1
ATOM 692 C CA . PHE A 1 85 ? -17.030 -8.566 -0.042 1.00 96.50 85 PHE A CA 1
ATOM 693 C C . PHE A 1 85 ? -17.973 -8.532 1.170 1.00 96.50 85 PHE A C 1
ATOM 695 O O . PHE A 1 85 ? -17.989 -7.574 1.942 1.00 96.50 85 PHE A O 1
ATOM 702 N N . ARG A 1 86 ? -18.768 -9.589 1.383 1.00 96.38 86 ARG A N 1
ATOM 703 C CA . ARG A 1 86 ? -19.632 -9.685 2.569 1.00 96.38 86 ARG A CA 1
ATOM 704 C C . ARG A 1 86 ? -18.819 -9.749 3.863 1.00 96.38 86 ARG A C 1
ATOM 706 O O . ARG A 1 86 ? -19.238 -9.143 4.844 1.00 96.38 86 ARG A O 1
ATOM 713 N N . ASP A 1 87 ? -17.707 -10.480 3.869 1.00 96.44 87 ASP A N 1
ATOM 714 C CA . ASP A 1 87 ? -16.779 -10.532 5.002 1.00 96.44 87 ASP A CA 1
ATOM 715 C C . ASP A 1 87 ? -16.156 -9.156 5.282 1.00 96.44 87 ASP A C 1
ATOM 717 O O . ASP A 1 87 ? -16.266 -8.654 6.399 1.00 96.44 87 ASP A O 1
ATOM 721 N N . PHE A 1 88 ? -15.640 -8.488 4.249 1.00 94.69 88 PHE A N 1
ATOM 722 C CA . PHE A 1 88 ? -15.126 -7.121 4.331 1.00 94.69 88 PHE A CA 1
ATOM 723 C C . PHE A 1 88 ? -16.142 -6.171 4.975 1.00 94.69 88 PHE A C 1
ATOM 725 O O . PHE A 1 88 ? -15.838 -5.500 5.958 1.00 94.69 88 PHE A O 1
ATOM 732 N N . ARG A 1 89 ? -17.396 -6.185 4.502 1.00 92.94 89 ARG A N 1
ATOM 733 C CA . ARG A 1 89 ? -18.473 -5.369 5.085 1.00 92.94 89 ARG A CA 1
ATOM 734 C C . ARG A 1 89 ? -18.716 -5.666 6.563 1.00 92.94 89 ARG A C 1
ATOM 736 O O . ARG A 1 89 ? -19.008 -4.739 7.311 1.00 92.94 89 ARG A O 1
ATOM 743 N N . LYS A 1 90 ? -18.643 -6.932 6.990 1.00 93.56 90 LYS A N 1
ATOM 744 C CA . LYS A 1 90 ? -18.782 -7.292 8.412 1.00 93.56 90 LYS A CA 1
ATOM 745 C C . LYS A 1 90 ? -17.641 -6.696 9.239 1.00 93.56 90 LYS A C 1
ATOM 747 O O . LYS A 1 90 ? -17.916 -6.095 10.269 1.00 93.56 90 LYS A O 1
ATOM 752 N N . ARG A 1 91 ? -16.400 -6.801 8.754 1.00 92.31 91 ARG A N 1
ATOM 753 C CA . ARG A 1 91 ? -15.204 -6.258 9.421 1.00 92.31 91 ARG A CA 1
ATOM 754 C C . ARG A 1 91 ? -15.216 -4.737 9.506 1.00 92.31 91 ARG A C 1
ATOM 756 O O . ARG A 1 91 ? -14.887 -4.188 10.547 1.00 92.31 91 ARG A O 1
ATOM 763 N N . VAL A 1 92 ? -15.636 -4.050 8.443 1.00 89.56 92 VAL A N 1
ATOM 764 C CA . VAL A 1 92 ? -15.784 -2.585 8.470 1.00 89.56 92 VAL A CA 1
ATOM 765 C C . VAL A 1 92 ? -16.844 -2.171 9.489 1.00 89.56 92 VAL A C 1
ATOM 767 O O . VAL A 1 92 ? -16.621 -1.248 10.259 1.00 89.56 92 VAL A O 1
ATOM 770 N N . LYS A 1 93 ? -17.969 -2.893 9.572 1.00 87.69 93 LYS A N 1
ATOM 771 C CA . LYS A 1 93 ? -19.017 -2.612 10.566 1.00 87.69 93 LYS A CA 1
ATOM 772 C C . LYS A 1 93 ? -18.591 -2.849 12.017 1.00 87.69 93 LYS A C 1
ATOM 774 O O . LYS A 1 93 ? -19.208 -2.268 12.902 1.00 87.69 93 LYS A O 1
ATOM 779 N N . SER A 1 94 ? -17.596 -3.702 12.271 1.00 88.38 94 SER A N 1
ATOM 780 C CA . SER A 1 94 ? -17.062 -3.924 13.621 1.00 88.38 94 SER A CA 1
ATOM 781 C C . SER A 1 94 ? -16.024 -2.883 14.045 1.00 88.38 94 SER A C 1
ATOM 783 O O . SER A 1 94 ? -15.573 -2.918 15.186 1.00 88.38 94 SER A O 1
ATOM 785 N N . ILE A 1 95 ? -15.619 -1.974 13.151 1.00 85.88 95 ILE A N 1
ATOM 786 C CA . ILE A 1 95 ? -14.722 -0.872 13.502 1.00 85.88 95 ILE A CA 1
ATOM 787 C C . ILE A 1 95 ? -15.474 0.100 14.440 1.00 85.88 95 ILE A C 1
ATOM 789 O O . ILE A 1 95 ? -16.616 0.463 14.142 1.00 85.88 95 ILE A O 1
ATOM 793 N N . PRO A 1 96 ? -14.869 0.545 15.561 1.00 83.38 96 PRO A N 1
ATOM 794 C CA . PRO A 1 96 ? -15.493 1.508 16.466 1.00 83.38 96 PRO A CA 1
ATOM 795 C C . PRO A 1 96 ? -15.900 2.801 15.749 1.00 83.38 96 PRO A C 1
ATOM 797 O O . PRO A 1 96 ? -15.097 3.401 15.033 1.00 83.38 96 PRO A O 1
ATOM 800 N N . LYS A 1 97 ? -17.129 3.275 15.990 1.00 69.62 97 LYS A N 1
ATOM 801 C CA . LYS A 1 97 ? -17.699 4.469 15.330 1.00 69.62 97 LYS A CA 1
ATOM 802 C C . LYS A 1 97 ? -16.918 5.764 15.578 1.00 69.62 97 LYS A C 1
ATOM 804 O O . LYS A 1 97 ? -16.994 6.671 14.762 1.00 69.62 97 LYS A O 1
ATOM 809 N N . ASN A 1 98 ? -16.152 5.833 16.667 1.00 67.12 98 ASN A N 1
ATOM 810 C CA . ASN A 1 98 ? -15.312 6.992 16.985 1.00 67.12 98 ASN A CA 1
ATOM 811 C C . ASN A 1 98 ? -14.041 7.057 16.129 1.00 67.12 98 ASN A C 1
ATOM 813 O O . ASN A 1 98 ? -13.300 8.031 16.201 1.00 67.12 98 ASN A O 1
ATOM 817 N N . SER A 1 99 ? -13.778 6.028 15.326 1.00 65.44 99 SER A N 1
ATOM 818 C CA . SER A 1 99 ? -12.702 6.056 14.354 1.00 65.44 99 SER A CA 1
ATOM 819 C C . SER A 1 99 ? -13.262 6.491 12.998 1.00 65.44 99 SER A C 1
ATOM 821 O O . SER A 1 99 ? -13.874 5.720 12.260 1.00 65.44 99 SER A O 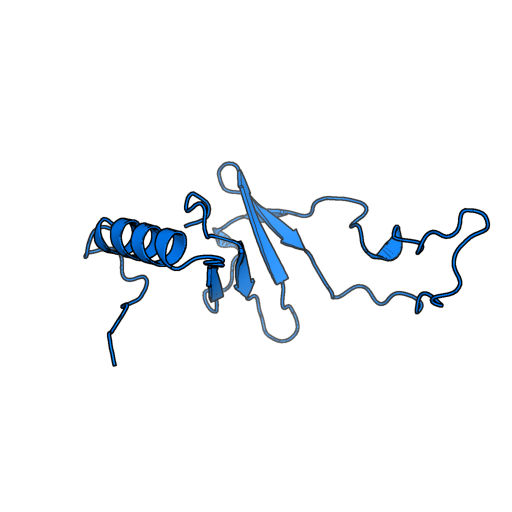1
ATOM 823 N N . LEU A 1 100 ? -13.140 7.790 12.722 1.00 57.66 100 LEU A N 1
ATOM 824 C CA . LEU A 1 100 ? -13.512 8.399 11.448 1.00 57.66 100 LEU A CA 1
ATOM 825 C C . LEU A 1 100 ? -12.591 7.822 10.356 1.00 57.66 100 LEU A C 1
ATOM 827 O O . LEU A 1 100 ? -11.471 8.286 10.183 1.00 57.66 100 LEU A O 1
ATOM 831 N N . PHE A 1 101 ? -13.026 6.770 9.662 1.00 60.50 101 PHE A N 1
ATOM 832 C CA . PHE A 1 101 ? -12.254 6.192 8.556 1.00 60.50 101 PHE A CA 1
ATOM 833 C C . PHE A 1 101 ? -12.980 6.352 7.217 1.00 60.50 101 PHE A C 1
ATOM 835 O O . PHE A 1 101 ? -12.449 7.003 6.327 1.00 60.50 101 PHE A O 1
ATOM 842 N N . PHE A 1 102 ? -14.179 5.785 7.051 1.00 61.34 102 PHE A N 1
ATOM 843 C CA . PHE A 1 102 ? -15.017 5.940 5.850 1.00 61.34 102 PHE A CA 1
ATOM 844 C C . PHE A 1 102 ? -16.388 5.269 6.065 1.00 61.34 102 PHE A C 1
ATOM 846 O O . PHE A 1 102 ? -16.518 4.371 6.899 1.00 61.34 102 PHE A O 1
ATOM 853 N N . SER A 1 103 ? -17.414 5.671 5.305 1.00 59.09 103 SER A N 1
ATOM 854 C CA . SER A 1 103 ? -18.741 5.029 5.298 1.00 59.09 103 SER A CA 1
ATOM 855 C C . SER A 1 103 ? -18.904 4.134 4.064 1.00 59.09 103 SER A C 1
ATOM 857 O O . SER A 1 103 ? -18.471 4.495 2.972 1.00 59.09 103 SER A O 1
ATOM 859 N N . ILE A 1 104 ? -19.533 2.961 4.221 1.00 63.03 104 ILE A N 1
ATOM 860 C CA . ILE A 1 104 ? -19.962 2.114 3.094 1.00 63.03 104 ILE A CA 1
ATOM 861 C C . ILE A 1 104 ? -21.473 2.274 2.928 1.00 63.03 104 ILE A C 1
ATOM 863 O O . ILE A 1 104 ? -22.249 1.642 3.652 1.00 63.03 104 ILE A O 1
ATOM 867 N N . GLU A 1 105 ? -21.886 3.061 1.942 1.00 62.06 105 GLU A N 1
ATOM 868 C CA . GLU A 1 105 ? -23.292 3.242 1.580 1.00 62.06 105 GLU A CA 1
ATOM 869 C C . GLU A 1 105 ? -23.728 2.229 0.512 1.00 62.06 105 GLU A C 1
ATOM 871 O O . GLU A 1 105 ? -22.934 1.768 -0.310 1.00 62.06 105 GLU A O 1
ATOM 876 N N . ARG A 1 106 ? -25.004 1.832 0.543 1.00 53.38 106 ARG A N 1
ATOM 877 C CA . ARG A 1 106 ? -25.633 1.125 -0.578 1.00 53.38 106 ARG A CA 1
ATOM 878 C C . ARG A 1 106 ? -26.319 2.176 -1.444 1.00 53.38 106 ARG A C 1
ATOM 880 O O . ARG A 1 106 ? -27.169 2.885 -0.917 1.00 53.38 106 ARG A O 1
ATOM 887 N N . LYS A 1 107 ? -25.964 2.239 -2.728 1.00 43.59 107 LYS A N 1
ATOM 888 C CA . LYS A 1 107 ? -26.912 2.702 -3.747 1.00 43.59 107 LYS A CA 1
ATOM 889 C C . LYS A 1 107 ? -27.976 1.632 -3.961 1.00 43.59 107 LYS A C 1
ATOM 891 O O . LYS A 1 107 ? -27.626 0.433 -3.815 1.00 43.59 107 LYS A O 1
#

InterPro domains:
  IPR005078 Peptidase C54 [PTHR22624] (1-101)
  IPR038765 Papain-like cysteine peptidase superfamily [SSF54001] (1-98)
  IPR046792 Peptidase C54, catalytic domain [PF03416] (1-90)

Sequence (107 aa):
MFHFPQSVGFIGGYKNSGLYFFGYQEENLFFLDPHQVQTKVNGMLNSDFQFPTNSYKPPFLPRIKFSQLDPCLSVGFLCQTRRSFRDFRKRVKSIPKNSLFFSIERK

Secondary structure (DSSP, 8-state):
-TTSTTEEEEEE-STT--EEEEEEETTEEEEE---S--PPPP----TTS----GGGS-SS--EEEGGG--S-EEEEE---SHHHHHHHHHHHHTS-TTS--------

pLDDT: mean 86.71, std 11.21, range [43.59, 98.19]